Protein AF-A0A2W6DSC3-F1 (afdb_monomer_lite)

Radius of gyration: 15.32 Å; chains: 1; boundi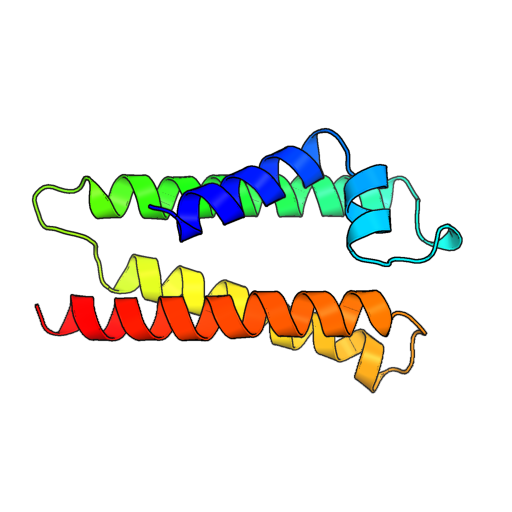ng box: 34×20×47 Å

Secondary structure (DSSP, 8-state):
-HHHHHHHHHHHHHHH-HHHHHHHHT--GGG--HHHHHHHHHHHHHHHHHHHHHHHHHH-TT---HHHHHHHHHHHHHHHHHHHHHHHHT-S-HHHHHHHHHHHHHHHHHHHHHHHHHTT-

pLDDT: mean 94.69, std 3.71, range [80.19, 98.44]

Structure (mmCIF, N/CA/C/O backbone):
data_AF-A0A2W6DSC3-F1
#
_entry.id   AF-A0A2W6DSC3-F1
#
loop_
_atom_site.group_PDB
_atom_site.id
_atom_site.type_symbol
_atom_site.label_atom_id
_atom_site.label_alt_id
_atom_site.label_comp_id
_atom_site.label_asym_id
_atom_site.label_entity_id
_atom_site.label_seq_id
_atom_site.pdbx_PDB_ins_code
_atom_site.Cartn_x
_atom_site.Cartn_y
_atom_site.Cartn_z
_atom_site.occupancy
_atom_site.B_iso_or_equiv
_atom_site.auth_seq_id
_atom_site.auth_comp_id
_atom_site.auth_asym_id
_atom_site.auth_atom_id
_atom_site.pdbx_PDB_model_num
ATOM 1 N N . MET A 1 1 ? -0.330 -4.727 -15.419 1.00 80.19 1 MET A N 1
ATOM 2 C CA . MET A 1 1 ? -1.778 -4.414 -15.371 1.00 80.19 1 MET A CA 1
ATOM 3 C C . MET A 1 1 ? -2.484 -5.015 -14.162 1.00 80.19 1 MET A C 1
ATOM 5 O O . MET A 1 1 ? -2.960 -4.233 -13.356 1.00 80.19 1 MET A O 1
ATOM 9 N N . VAL A 1 2 ? -2.499 -6.343 -13.967 1.00 85.56 2 VAL A N 1
ATOM 10 C CA . VAL A 1 2 ? -3.203 -6.985 -12.828 1.00 85.56 2 VAL A CA 1
ATOM 11 C C . VAL A 1 2 ? -2.841 -6.369 -11.470 1.00 85.56 2 VAL A C 1
ATOM 13 O O . VAL A 1 2 ? -3.729 -5.960 -10.731 1.00 85.56 2 VAL A O 1
ATOM 16 N N . ALA A 1 3 ? -1.546 -6.219 -11.169 1.00 85.62 3 ALA A N 1
ATOM 17 C CA . ALA A 1 3 ? -1.095 -5.642 -9.900 1.00 85.62 3 ALA A CA 1
ATOM 18 C C . ALA A 1 3 ? -1.563 -4.185 -9.692 1.00 85.62 3 ALA A C 1
ATOM 20 O O . ALA A 1 3 ? -1.978 -3.823 -8.594 1.00 85.62 3 ALA A O 1
ATOM 21 N N . ALA A 1 4 ? -1.581 -3.371 -10.755 1.00 89.94 4 ALA A N 1
ATOM 22 C CA . ALA A 1 4 ? -2.095 -2.001 -10.700 1.00 89.94 4 ALA A CA 1
ATOM 23 C C . ALA A 1 4 ? -3.615 -1.971 -10.463 1.00 89.94 4 ALA A C 1
ATOM 25 O O . ALA A 1 4 ? -4.096 -1.161 -9.679 1.00 89.94 4 ALA A O 1
ATOM 26 N N . SER A 1 5 ? -4.372 -2.883 -11.083 1.00 91.75 5 SER A N 1
ATOM 27 C CA . SER A 1 5 ? -5.819 -3.005 -10.866 1.00 91.75 5 SER A CA 1
ATOM 28 C C . SER A 1 5 ? -6.162 -3.442 -9.441 1.00 91.75 5 SER A C 1
ATOM 30 O O . SER A 1 5 ? -7.080 -2.884 -8.847 1.00 91.75 5 SER A O 1
ATOM 32 N N . VAL A 1 6 ? -5.414 -4.396 -8.875 1.00 93.50 6 VAL A N 1
ATOM 33 C CA . VAL A 1 6 ? -5.595 -4.839 -7.480 1.00 93.50 6 VAL A CA 1
ATOM 34 C C . VAL A 1 6 ? -5.352 -3.681 -6.516 1.00 93.50 6 VAL A C 1
ATOM 36 O O . VAL A 1 6 ? -6.214 -3.378 -5.694 1.00 93.50 6 VAL A O 1
ATOM 39 N N . ARG A 1 7 ? -4.221 -2.986 -6.669 1.00 93.75 7 ARG A N 1
ATOM 40 C CA . ARG A 1 7 ? -3.877 -1.796 -5.884 1.00 93.75 7 ARG A CA 1
ATOM 41 C C . ARG A 1 7 ? -4.940 -0.700 -6.014 1.00 93.75 7 ARG A C 1
ATOM 43 O O . ARG A 1 7 ? -5.422 -0.187 -5.008 1.00 93.75 7 ARG A O 1
ATOM 50 N N . GLY A 1 8 ? -5.387 -0.413 -7.235 1.00 96.06 8 GLY A N 1
ATOM 51 C CA . GLY A 1 8 ? -6.467 0.541 -7.480 1.00 96.06 8 GLY A CA 1
ATOM 52 C C . GLY A 1 8 ? -7.772 0.156 -6.773 1.00 96.06 8 GLY A C 1
ATOM 53 O O . GLY A 1 8 ? -8.388 0.995 -6.121 1.00 96.06 8 GLY A O 1
ATOM 54 N N . GLY A 1 9 ? -8.162 -1.121 -6.828 1.00 96.69 9 GLY A N 1
ATOM 55 C CA . GLY A 1 9 ? -9.341 -1.642 -6.132 1.00 96.69 9 GLY A CA 1
ATOM 56 C C . GLY A 1 9 ? -9.256 -1.503 -4.610 1.00 96.69 9 GLY A C 1
ATOM 57 O O . GLY A 1 9 ? -10.214 -1.049 -3.985 1.00 96.69 9 GLY A O 1
ATOM 58 N N . ILE A 1 10 ? -8.098 -1.819 -4.020 1.00 95.19 10 ILE A N 1
ATOM 59 C CA . ILE A 1 10 ? -7.827 -1.597 -2.589 1.00 95.19 10 ILE A CA 1
ATOM 60 C C . ILE A 1 10 ? -7.956 -0.107 -2.247 1.00 95.19 10 ILE A C 1
ATOM 62 O O . ILE A 1 10 ? -8.566 0.246 -1.233 1.00 95.19 10 ILE A O 1
ATOM 66 N N . GLY A 1 11 ? -7.436 0.768 -3.112 1.00 96.81 11 GLY A N 1
ATOM 67 C CA . GLY A 1 11 ? -7.514 2.214 -2.941 1.00 96.81 11 GLY A CA 1
ATOM 68 C C . GLY A 1 11 ? -8.949 2.735 -2.913 1.00 96.81 11 GLY A C 1
ATOM 69 O O . GLY A 1 11 ? -9.353 3.403 -1.959 1.00 96.81 11 GLY A O 1
ATOM 70 N N . VAL A 1 12 ? -9.756 2.349 -3.907 1.00 98.00 12 VAL A N 1
ATOM 71 C CA . VAL A 1 12 ? -11.187 2.686 -3.967 1.00 98.00 12 VAL A CA 1
ATOM 72 C C . VAL A 1 12 ? -11.927 2.172 -2.731 1.00 98.00 12 VAL A C 1
ATOM 74 O O . VAL A 1 12 ? -12.673 2.928 -2.107 1.00 98.00 12 VAL A O 1
ATOM 77 N N . ALA A 1 13 ? -11.708 0.913 -2.342 1.00 97.00 13 ALA A N 1
ATOM 78 C CA . ALA A 1 13 ? -12.366 0.324 -1.178 1.00 97.00 13 ALA A CA 1
ATOM 79 C C . ALA A 1 13 ? -12.008 1.059 0.125 1.00 97.00 13 ALA A C 1
ATOM 81 O O . ALA A 1 13 ? -12.870 1.271 0.981 1.00 97.00 13 ALA A O 1
ATOM 82 N N . SER A 1 14 ? -10.756 1.491 0.275 1.00 96.56 14 SER A N 1
ATOM 83 C CA . SER A 1 14 ? -10.284 2.209 1.466 1.00 96.56 14 SER A CA 1
ATOM 84 C C . SER A 1 14 ? -10.873 3.620 1.577 1.00 96.56 14 SER A C 1
ATOM 86 O O . SER A 1 14 ? -11.125 4.085 2.685 1.00 96.56 14 SER A O 1
ATOM 88 N N . ILE A 1 15 ? -11.162 4.275 0.445 1.00 97.56 15 ILE A N 1
ATOM 89 C CA . ILE A 1 15 ? -11.800 5.600 0.406 1.00 97.56 15 ILE A CA 1
ATOM 90 C C . ILE A 1 15 ? -13.313 5.496 0.620 1.00 97.56 15 ILE A C 1
ATOM 92 O O . ILE A 1 15 ? -13.872 6.197 1.461 1.00 97.56 15 ILE A O 1
ATOM 96 N N . LEU A 1 16 ? -13.988 4.643 -0.155 1.00 97.75 16 LEU A N 1
ATOM 97 C CA . LEU A 1 16 ? -15.453 4.609 -0.202 1.00 97.75 16 LEU A CA 1
ATOM 98 C C . LEU A 1 16 ? -16.070 3.782 0.929 1.00 97.75 16 LEU A C 1
ATOM 100 O O . LEU A 1 16 ? -17.206 4.031 1.328 1.00 97.75 16 LEU A O 1
ATOM 104 N N . ALA A 1 17 ? -15.338 2.798 1.451 1.00 96.38 17 ALA A N 1
ATOM 105 C CA . ALA A 1 17 ? -15.834 1.877 2.465 1.00 96.38 17 ALA A CA 1
ATOM 106 C C . ALA A 1 17 ? -14.784 1.577 3.557 1.00 96.38 17 ALA A C 1
ATOM 108 O O . ALA A 1 17 ? -14.531 0.404 3.846 1.00 96.38 17 ALA A O 1
ATOM 109 N N . PRO A 1 18 ? -14.202 2.595 4.229 1.00 94.44 18 PRO A N 1
ATOM 110 C CA . PRO A 1 18 ? -13.104 2.404 5.183 1.00 94.44 18 PRO A CA 1
ATOM 111 C C . PRO A 1 18 ? -13.453 1.420 6.306 1.00 94.44 18 PRO A C 1
ATOM 113 O O . PRO A 1 18 ? -12.637 0.578 6.654 1.00 94.44 18 PRO A O 1
ATOM 116 N N . LYS A 1 19 ? -14.696 1.434 6.810 1.00 93.56 19 LYS A N 1
ATOM 117 C CA . LYS A 1 19 ? -15.163 0.473 7.828 1.00 93.56 19 LYS A CA 1
ATOM 118 C C . LYS A 1 19 ? -15.090 -0.979 7.359 1.00 93.56 19 LYS A C 1
ATOM 120 O O . LYS A 1 19 ? -14.655 -1.859 8.099 1.00 93.56 19 LYS A O 1
ATOM 125 N N . VAL A 1 20 ? -15.567 -1.234 6.140 1.00 94.38 20 VAL A N 1
ATOM 126 C CA . VAL A 1 20 ? -15.583 -2.581 5.557 1.00 94.38 20 VAL A CA 1
ATOM 127 C C . VAL A 1 20 ? -14.151 -3.023 5.294 1.00 94.38 20 VAL A C 1
ATOM 129 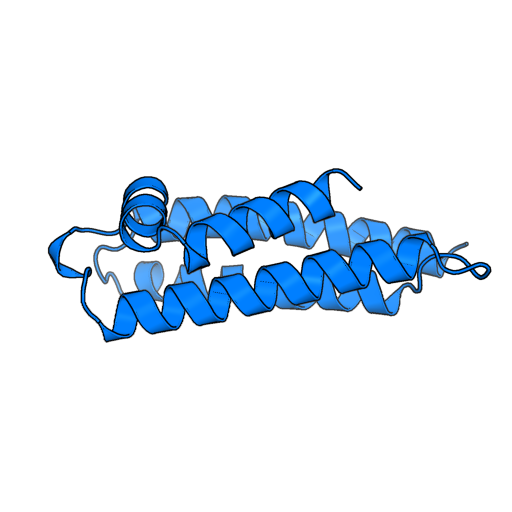O O . VAL A 1 20 ? -13.781 -4.127 5.681 1.00 94.38 20 VAL A O 1
ATOM 132 N N . SER A 1 21 ? -13.334 -2.134 4.731 1.00 92.31 21 SER A N 1
ATOM 133 C CA . SER A 1 21 ? -11.915 -2.368 4.465 1.00 92.31 21 SER A CA 1
ATOM 134 C C . SER A 1 21 ? -11.139 -2.706 5.740 1.00 92.31 21 SER A C 1
ATOM 136 O O . SER A 1 21 ? -10.465 -3.732 5.779 1.00 92.31 21 SER A O 1
ATOM 138 N N . SER A 1 22 ? -11.310 -1.941 6.824 1.00 92.19 22 SER A N 1
ATOM 139 C CA . SER A 1 22 ? -10.685 -2.233 8.122 1.00 92.19 22 SER A CA 1
ATOM 140 C C . SER A 1 22 ? -11.132 -3.581 8.695 1.00 92.19 22 SER A C 1
ATOM 142 O O . SER A 1 22 ? -10.304 -4.343 9.195 1.00 92.19 22 SER A O 1
ATOM 144 N N . LYS A 1 23 ? -12.424 -3.922 8.582 1.00 93.62 23 LYS A N 1
ATOM 145 C CA . LYS A 1 23 ? -12.949 -5.218 9.040 1.00 93.62 23 LYS A CA 1
ATOM 146 C C . LYS A 1 23 ? -12.358 -6.386 8.247 1.00 93.62 23 LYS A C 1
ATOM 148 O O . LYS A 1 23 ? -11.986 -7.393 8.842 1.00 93.62 23 LYS A O 1
ATOM 153 N N . VAL A 1 24 ? -12.272 -6.259 6.922 1.00 93.88 24 VAL A N 1
ATOM 154 C CA . VAL A 1 24 ? -11.682 -7.280 6.039 1.00 93.88 24 VAL A CA 1
ATOM 155 C C . VAL A 1 24 ? -10.193 -7.448 6.324 1.00 93.88 24 VAL A C 1
ATOM 157 O O . VAL A 1 24 ? -9.723 -8.580 6.424 1.00 93.88 24 VAL A O 1
ATOM 160 N N . ALA A 1 25 ? -9.476 -6.342 6.529 1.00 91.56 25 ALA A N 1
ATOM 161 C CA . ALA A 1 25 ? -8.079 -6.362 6.946 1.00 91.56 25 ALA A CA 1
ATOM 162 C C . ALA A 1 25 ? -7.890 -7.019 8.325 1.00 91.56 25 ALA A C 1
ATOM 164 O O . ALA A 1 25 ? -6.821 -7.538 8.608 1.00 91.56 25 ALA A O 1
ATOM 165 N N . GLY A 1 26 ? -8.931 -7.077 9.161 1.00 93.56 26 GLY A N 1
ATOM 166 C CA . GLY A 1 26 ? -8.898 -7.754 10.457 1.00 93.56 26 GLY A CA 1
ATOM 167 C C . GLY A 1 26 ? -8.578 -6.834 11.631 1.00 93.56 26 GLY A C 1
ATOM 168 O O . GLY A 1 26 ? -8.141 -7.329 12.668 1.00 93.56 26 GLY A O 1
ATOM 169 N N . TYR A 1 27 ? -8.790 -5.521 11.486 1.00 93.69 27 TYR A N 1
ATOM 170 C CA . TYR A 1 27 ? -8.696 -4.583 12.604 1.00 93.69 27 TYR A CA 1
ATOM 171 C C . TYR A 1 27 ? -9.861 -4.782 13.592 1.00 93.69 27 TYR A C 1
ATOM 173 O O . TYR A 1 27 ? -10.998 -4.997 13.149 1.00 93.69 27 TYR A O 1
ATOM 181 N N . PRO A 1 28 ? -9.624 -4.680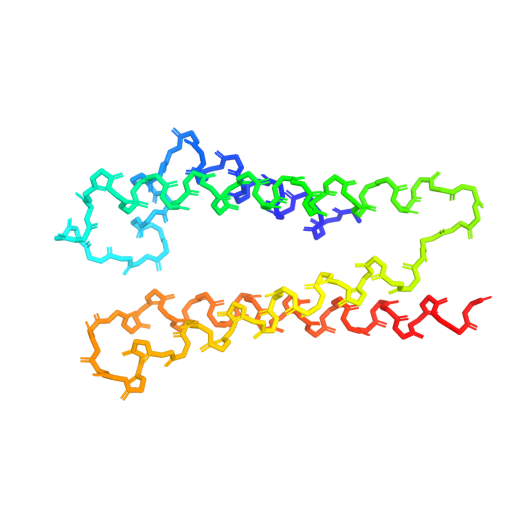 14.915 1.00 92.69 28 PRO A N 1
ATOM 182 C CA . PRO A 1 28 ? -10.695 -4.745 15.905 1.00 92.69 28 PRO A CA 1
ATOM 183 C C . PRO A 1 28 ? -11.651 -3.552 15.784 1.00 92.69 28 PRO A C 1
ATOM 185 O O . PRO A 1 28 ? -11.242 -2.440 15.443 1.00 92.69 28 PRO A O 1
ATOM 188 N N . ALA A 1 29 ? -12.928 -3.770 16.107 1.00 92.88 29 ALA A N 1
ATOM 189 C CA . ALA A 1 29 ? -13.967 -2.741 15.998 1.00 92.88 29 ALA A CA 1
ATOM 190 C C . ALA A 1 29 ? -13.705 -1.525 16.906 1.00 92.88 29 ALA A C 1
ATOM 192 O O . ALA A 1 29 ? -14.092 -0.411 16.564 1.00 92.88 29 ALA A O 1
ATOM 193 N N . GLU A 1 30 ? -13.003 -1.724 18.022 1.00 93.69 30 GLU A N 1
ATOM 194 C CA . GLU A 1 30 ? -12.605 -0.667 18.962 1.00 93.69 30 GLU A CA 1
ATOM 195 C C . GLU A 1 30 ? -11.681 0.390 18.331 1.00 93.69 30 GLU A C 1
ATOM 197 O O . GLU A 1 30 ? -11.647 1.533 18.782 1.00 93.69 30 GLU A O 1
ATOM 202 N N . HIS A 1 31 ? -10.969 0.045 17.252 1.00 91.44 31 HIS A N 1
ATOM 203 C CA . HIS A 1 31 ? -10.100 0.974 16.528 1.00 91.44 31 HIS A CA 1
ATOM 204 C C . HIS A 1 31 ? -10.829 1.747 15.413 1.00 91.44 31 HIS A C 1
ATOM 206 O O . HIS A 1 31 ? -10.215 2.592 14.758 1.00 91.44 31 HIS A O 1
ATOM 212 N N . ASP A 1 32 ? -12.128 1.507 15.191 1.00 94.56 32 ASP A N 1
ATOM 213 C CA . ASP A 1 32 ? -12.919 2.241 14.197 1.00 94.56 32 ASP A CA 1
ATOM 214 C C . ASP A 1 32 ? -13.315 3.637 14.708 1.00 94.56 32 ASP A C 1
ATOM 216 O O . ASP A 1 32 ? -14.402 3.862 15.243 1.00 94.56 32 ASP A O 1
ATOM 220 N N . ASN A 1 33 ? -12.424 4.604 14.500 1.00 95.62 33 ASN A N 1
ATOM 221 C CA . ASN A 1 33 ? -12.626 6.007 14.856 1.00 95.62 33 ASN A CA 1
ATOM 222 C C . ASN A 1 33 ? -12.398 6.947 13.649 1.00 95.62 33 ASN A C 1
ATOM 224 O O . ASN A 1 33 ? -11.865 6.523 12.619 1.00 95.62 33 ASN A O 1
ATOM 228 N N . PRO A 1 34 ? -12.809 8.231 13.730 1.00 97.06 34 PRO A N 1
ATOM 229 C CA . PRO A 1 34 ? -12.675 9.173 12.616 1.00 97.06 34 PRO A CA 1
ATOM 230 C C . PRO A 1 34 ? -11.242 9.319 12.087 1.00 97.06 34 PRO A C 1
ATOM 232 O O . PRO A 1 34 ? -11.051 9.378 10.873 1.00 97.06 34 PRO A O 1
ATOM 235 N N . SER A 1 35 ? -10.238 9.308 12.968 1.00 97.00 35 SER A N 1
ATOM 236 C CA . SER A 1 35 ? -8.828 9.407 12.578 1.00 97.00 35 SER A CA 1
ATOM 237 C C . SER A 1 35 ? -8.371 8.182 11.786 1.00 97.00 35 SER A C 1
ATOM 239 O O . SER A 1 35 ? -7.740 8.327 10.743 1.00 97.00 35 SER A O 1
ATOM 241 N N . ALA A 1 36 ? -8.748 6.976 12.219 1.00 94.75 36 ALA A N 1
ATOM 242 C CA . ALA A 1 36 ? -8.445 5.742 11.497 1.00 94.75 36 ALA A CA 1
ATOM 243 C C . ALA A 1 36 ? -9.088 5.724 10.099 1.00 94.75 36 ALA A C 1
ATOM 245 O O . ALA A 1 36 ? -8.452 5.316 9.129 1.00 94.75 36 ALA A O 1
ATOM 246 N N . ARG A 1 37 ? -10.321 6.233 9.963 1.00 96.56 37 ARG A N 1
ATOM 247 C CA . ARG A 1 37 ? -10.998 6.347 8.658 1.00 96.56 37 ARG A CA 1
ATOM 248 C C . ARG A 1 37 ? -10.337 7.371 7.742 1.00 96.56 37 ARG A C 1
ATOM 250 O O . ARG A 1 37 ? -10.222 7.116 6.547 1.00 96.56 37 ARG A O 1
ATOM 257 N N . LEU A 1 38 ? -9.885 8.501 8.287 1.00 97.31 38 LEU A N 1
ATOM 258 C CA . LEU A 1 38 ? -9.115 9.485 7.527 1.00 97.31 38 LEU A CA 1
ATOM 259 C C . LEU A 1 38 ? -7.808 8.870 7.011 1.00 97.31 38 LEU A C 1
ATOM 261 O O . LEU A 1 38 ? -7.496 9.004 5.830 1.00 97.31 38 LEU A O 1
ATOM 265 N N . LEU A 1 39 ? -7.078 8.152 7.870 1.00 96.75 39 LEU A N 1
ATOM 266 C CA . LEU A 1 39 ? -5.848 7.459 7.483 1.00 96.75 39 LEU A CA 1
ATOM 267 C C . LEU A 1 39 ? -6.103 6.383 6.422 1.00 96.75 39 LEU A C 1
ATOM 269 O O . LEU A 1 39 ? -5.349 6.310 5.456 1.00 96.75 39 LEU A O 1
ATOM 273 N N . ALA A 1 40 ? -7.185 5.609 6.541 1.00 96.25 40 ALA A N 1
ATOM 274 C CA . ALA A 1 40 ? -7.602 4.659 5.508 1.00 96.25 40 ALA A CA 1
ATOM 275 C C . ALA A 1 40 ? -7.905 5.358 4.170 1.00 96.25 40 ALA A C 1
ATOM 277 O O . ALA A 1 40 ? -7.493 4.879 3.115 1.00 96.25 40 ALA A O 1
ATOM 278 N N . GLY A 1 41 ? -8.558 6.522 4.200 1.00 97.38 41 GLY A N 1
ATOM 279 C CA . GLY A 1 41 ? -8.790 7.335 3.006 1.00 97.38 41 GLY A CA 1
ATOM 280 C C . GLY A 1 41 ? -7.490 7.827 2.361 1.00 97.38 41 GLY A C 1
ATOM 281 O O . GLY A 1 41 ? -7.320 7.689 1.152 1.00 97.38 41 GLY A O 1
ATOM 282 N N . LEU A 1 42 ? -6.543 8.338 3.154 1.00 97.69 42 LEU A N 1
ATOM 283 C CA . LEU A 1 42 ? -5.232 8.788 2.663 1.00 97.69 42 LEU A CA 1
ATOM 284 C C . LEU A 1 42 ? -4.398 7.634 2.095 1.00 97.69 42 LEU A C 1
ATOM 286 O O . LEU A 1 42 ? -3.801 7.776 1.028 1.00 97.69 42 LEU A O 1
ATOM 290 N N . PHE A 1 43 ? -4.405 6.484 2.770 1.00 96.75 43 PHE A N 1
ATOM 291 C CA . PHE A 1 43 ? -3.849 5.241 2.242 1.00 96.75 43 PHE A CA 1
ATOM 292 C C . PHE A 1 43 ? -4.484 4.909 0.889 1.00 96.75 43 PHE A C 1
ATOM 294 O O . PHE A 1 43 ? -3.776 4.671 -0.084 1.00 96.75 43 PHE A O 1
ATOM 301 N N . GLY A 1 44 ? -5.811 4.992 0.780 1.00 97.75 44 GLY A N 1
ATOM 302 C CA . GLY A 1 44 ? -6.496 4.707 -0.472 1.00 97.75 44 GLY A CA 1
ATOM 303 C C . GLY A 1 44 ? -6.132 5.667 -1.609 1.00 97.75 44 GLY A C 1
ATOM 304 O O . GLY A 1 44 ? -5.916 5.223 -2.735 1.00 97.75 44 GLY A O 1
ATOM 305 N N . VAL A 1 45 ? -5.983 6.965 -1.322 1.00 98.31 45 VAL A N 1
ATOM 306 C CA . VAL A 1 45 ? -5.501 7.958 -2.302 1.00 98.31 45 VAL A CA 1
ATOM 307 C C . VAL A 1 45 ? -4.092 7.608 -2.779 1.00 98.31 45 VAL A C 1
ATOM 309 O O . VAL A 1 45 ? -3.833 7.620 -3.982 1.00 98.31 45 VAL A O 1
ATOM 312 N N . ARG A 1 46 ? -3.193 7.241 -1.859 1.00 98.00 46 ARG A N 1
ATOM 313 C CA . ARG A 1 46 ? -1.836 6.789 -2.193 1.00 98.00 46 ARG A CA 1
ATOM 314 C C . ARG A 1 46 ? -1.868 5.566 -3.111 1.00 98.00 46 ARG A C 1
ATOM 316 O O . ARG A 1 46 ? -1.181 5.567 -4.129 1.00 98.00 46 ARG A O 1
ATOM 323 N N . GLU A 1 47 ? -2.690 4.563 -2.806 1.00 97.75 47 GLU A N 1
ATOM 324 C CA . GLU A 1 47 ? -2.819 3.368 -3.646 1.00 97.75 47 GLU A CA 1
ATOM 325 C C . GLU A 1 47 ? -3.333 3.703 -5.056 1.00 97.75 47 GLU A C 1
ATOM 327 O O . GLU A 1 47 ? -2.821 3.167 -6.038 1.00 97.75 47 GLU A O 1
ATOM 332 N N . LEU A 1 48 ? -4.282 4.636 -5.193 1.00 98.25 48 LEU A N 1
ATOM 333 C CA . LEU A 1 48 ? -4.755 5.098 -6.504 1.00 98.25 48 LEU A CA 1
ATOM 334 C C . LEU A 1 48 ? -3.660 5.805 -7.309 1.00 98.25 48 LEU A C 1
ATOM 336 O O . LEU A 1 48 ? -3.505 5.524 -8.498 1.00 98.25 48 LEU A O 1
ATOM 340 N N . LEU A 1 49 ? -2.883 6.686 -6.675 1.00 98.06 49 LEU A N 1
ATOM 341 C CA . LEU A 1 49 ? -1.770 7.382 -7.329 1.00 98.06 49 LEU A CA 1
ATOM 342 C C . LEU A 1 49 ? -0.681 6.403 -7.775 1.00 98.06 49 LEU A C 1
ATOM 344 O O . LEU A 1 49 ? -0.170 6.500 -8.888 1.00 98.06 49 LEU A O 1
ATOM 348 N N . LEU A 1 50 ? -0.361 5.420 -6.935 1.00 97.19 50 LEU A N 1
ATOM 349 C CA . LEU A 1 50 ? 0.604 4.377 -7.258 1.00 97.19 50 LEU A CA 1
ATOM 350 C C . LEU A 1 50 ? 0.107 3.457 -8.383 1.00 97.19 50 LEU A C 1
ATOM 352 O O . LEU A 1 50 ? 0.895 3.102 -9.259 1.00 97.19 50 LEU A O 1
ATOM 356 N N . ALA A 1 51 ? -1.183 3.103 -8.406 1.00 96.88 51 ALA A N 1
ATOM 357 C CA . ALA A 1 51 ? -1.785 2.367 -9.519 1.00 96.88 51 ALA A CA 1
ATOM 358 C C . ALA A 1 51 ? -1.718 3.167 -10.825 1.00 96.88 51 ALA A C 1
ATOM 360 O O . ALA A 1 51 ? -1.330 2.622 -11.860 1.00 96.88 51 ALA A O 1
ATOM 361 N N . TRP A 1 52 ? -2.064 4.456 -10.768 1.00 96.00 52 TRP A N 1
ATOM 362 C CA . TRP A 1 52 ? -1.976 5.361 -11.909 1.00 96.00 52 TRP A CA 1
ATOM 363 C C . TRP A 1 52 ? -0.547 5.449 -12.445 1.00 96.00 52 TRP A C 1
ATOM 365 O O . TRP A 1 52 ? -0.351 5.261 -13.640 1.00 96.00 52 TRP A O 1
ATOM 375 N N . LEU A 1 53 ? 0.449 5.610 -11.569 1.00 95.12 53 LEU A N 1
ATOM 376 C CA . LEU A 1 53 ? 1.857 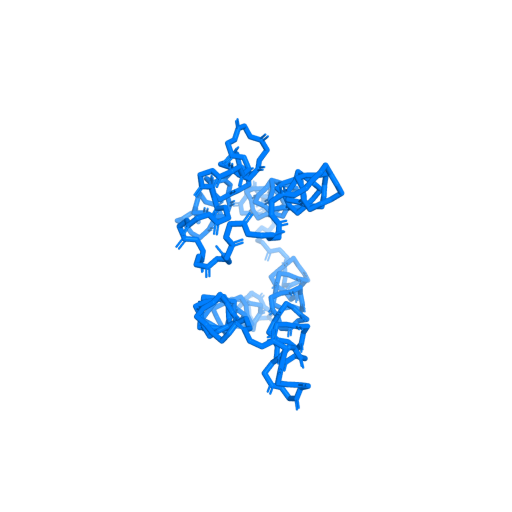5.685 -11.958 1.00 95.12 53 LEU A CA 1
ATOM 377 C C . LEU A 1 53 ? 2.320 4.435 -12.725 1.00 95.12 53 LEU A C 1
ATOM 379 O O . LEU A 1 53 ? 3.054 4.542 -13.701 1.00 95.12 53 LEU A O 1
ATOM 383 N N . VAL A 1 54 ? 1.875 3.240 -12.317 1.00 94.38 54 VAL A N 1
ATOM 384 C CA . VAL A 1 54 ? 2.182 2.002 -13.055 1.00 94.38 54 VAL A CA 1
ATOM 385 C C . VAL A 1 54 ? 1.494 1.986 -14.416 1.00 94.38 54 VAL A C 1
ATOM 387 O O . VAL A 1 54 ? 2.115 1.581 -15.394 1.00 94.38 54 VAL A O 1
ATOM 390 N N . ILE A 1 55 ? 0.222 2.391 -14.487 1.00 93.94 55 ILE A N 1
ATOM 391 C CA . ILE A 1 55 ? -0.540 2.436 -15.745 1.00 93.94 55 ILE A CA 1
ATOM 392 C C . ILE A 1 55 ? 0.097 3.415 -16.732 1.00 93.94 55 ILE A C 1
ATOM 394 O O . ILE A 1 55 ? 0.190 3.103 -17.917 1.00 93.94 55 ILE A O 1
ATOM 398 N N . ASP A 1 56 ? 0.530 4.573 -16.246 1.00 92.50 56 ASP A N 1
ATOM 399 C CA . ASP A 1 56 ? 1.224 5.583 -17.035 1.00 92.50 56 ASP A CA 1
ATOM 400 C C . ASP A 1 56 ? 2.568 5.047 -17.549 1.00 92.50 56 ASP A C 1
ATOM 402 O O . ASP A 1 56 ? 2.803 5.006 -18.756 1.00 92.50 56 ASP A O 1
ATOM 406 N N . ALA A 1 57 ? 3.386 4.476 -16.658 1.00 91.19 57 ALA A N 1
ATOM 407 C CA . ALA A 1 57 ? 4.689 3.919 -17.015 1.00 91.19 57 ALA A CA 1
ATOM 408 C C . ALA A 1 57 ? 4.607 2.821 -18.085 1.00 91.19 57 ALA A C 1
ATOM 410 O O . ALA A 1 57 ? 5.411 2.807 -19.011 1.00 91.19 57 ALA A O 1
ATOM 411 N N . VAL A 1 58 ? 3.635 1.904 -18.002 1.00 89.75 58 VAL A N 1
ATOM 412 C CA . VAL A 1 58 ? 3.495 0.830 -19.009 1.00 89.75 58 VAL A CA 1
ATOM 413 C C . VAL A 1 58 ? 2.912 1.308 -20.340 1.00 89.75 58 VAL A C 1
ATOM 415 O O . VAL A 1 58 ? 2.954 0.560 -21.313 1.00 89.75 58 VAL A O 1
ATOM 418 N N . ARG A 1 59 ? 2.336 2.513 -20.389 1.00 90.25 59 ARG A N 1
ATOM 419 C CA . ARG A 1 59 ? 1.844 3.149 -21.621 1.00 90.25 59 ARG A CA 1
ATOM 420 C C . ARG A 1 59 ? 2.886 4.056 -22.272 1.00 90.25 59 ARG A C 1
ATOM 422 O O . ARG A 1 59 ? 2.646 4.516 -23.386 1.00 90.25 59 ARG A O 1
ATOM 429 N N . SER A 1 60 ? 4.007 4.307 -21.597 1.00 87.88 60 SER A N 1
ATOM 430 C CA . SER A 1 60 ? 5.107 5.097 -22.142 1.00 87.88 60 SER A CA 1
ATOM 431 C C . SER A 1 60 ? 5.662 4.449 -23.422 1.00 87.88 60 SER A C 1
ATOM 433 O O . SER A 1 60 ? 5.929 3.243 -23.408 1.00 87.88 60 SER A O 1
ATOM 435 N N . PRO A 1 61 ? 5.876 5.216 -24.512 1.00 85.69 61 PRO A N 1
ATOM 436 C CA . PRO A 1 61 ? 6.496 4.713 -25.742 1.00 85.69 61 PRO A CA 1
ATOM 437 C C . PRO A 1 61 ? 7.890 4.122 -25.506 1.00 85.69 61 PRO A C 1
ATOM 439 O O . PRO A 1 61 ? 8.265 3.150 -26.156 1.00 85.69 61 PRO A O 1
ATOM 442 N N . ASP A 1 62 ? 8.615 4.682 -24.536 1.00 84.94 62 ASP A N 1
ATOM 443 C CA . ASP A 1 62 ? 9.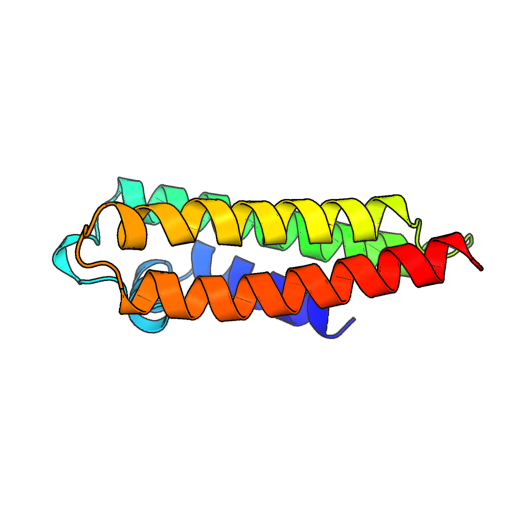976 4.283 -24.167 1.00 84.94 62 ASP A CA 1
ATOM 444 C C . ASP A 1 62 ? 10.002 3.057 -23.235 1.00 84.94 62 ASP A C 1
ATOM 446 O O . ASP A 1 62 ? 11.058 2.624 -22.778 1.00 84.94 62 ASP A O 1
ATOM 450 N N . GLY A 1 63 ? 8.829 2.489 -22.934 1.00 82.69 63 GLY A N 1
ATOM 451 C CA . GLY A 1 63 ? 8.667 1.409 -21.974 1.00 82.69 63 GLY A CA 1
ATOM 452 C C . GLY A 1 63 ? 8.661 1.886 -20.515 1.00 82.69 63 GLY A C 1
ATOM 453 O O . GLY A 1 63 ? 8.849 3.069 -20.208 1.00 82.69 63 GLY A O 1
ATOM 454 N N . PRO A 1 64 ? 8.386 0.970 -19.573 1.00 86.25 64 PRO A N 1
ATOM 455 C CA . PRO A 1 64 ? 8.241 1.327 -18.173 1.00 86.25 64 PRO A CA 1
ATOM 456 C C . PRO A 1 64 ? 9.597 1.584 -17.509 1.00 86.25 64 PRO A C 1
ATOM 458 O O . PRO A 1 64 ? 10.438 0.690 -17.417 1.00 86.25 64 PRO A O 1
ATOM 461 N N . SER A 1 65 ? 9.777 2.790 -16.964 1.00 90.12 65 SER A N 1
ATOM 462 C CA . SER A 1 65 ? 10.995 3.149 -16.230 1.00 90.12 65 SER A CA 1
ATOM 463 C C . SER A 1 65 ? 11.240 2.215 -15.027 1.00 90.12 65 SER A C 1
ATOM 465 O O . SER A 1 65 ? 10.338 2.040 -14.195 1.00 90.12 65 SER A O 1
ATOM 467 N N . PRO A 1 66 ? 12.474 1.703 -14.833 1.00 93.75 66 PRO A N 1
ATOM 468 C CA . PRO A 1 66 ? 12.838 0.901 -13.662 1.00 93.75 66 PRO A CA 1
ATOM 469 C C . PRO A 1 66 ? 12.566 1.614 -12.334 1.00 93.75 66 PRO A C 1
ATOM 471 O O . PRO A 1 66 ? 12.224 0.973 -11.338 1.00 93.75 66 PRO A O 1
ATOM 474 N N . SER A 1 67 ? 12.690 2.946 -12.319 1.00 95.69 67 SER A N 1
ATOM 475 C CA . SER A 1 67 ? 12.478 3.760 -11.120 1.00 95.69 67 SER A CA 1
ATOM 476 C C . SER A 1 67 ? 11.031 3.716 -10.632 1.00 95.69 67 SER A C 1
ATOM 478 O O . SER A 1 67 ? 10.802 3.748 -9.424 1.00 95.69 67 SER A O 1
ATOM 480 N N . VAL A 1 68 ? 10.057 3.567 -11.538 1.00 95.44 68 VAL A N 1
ATOM 481 C CA . VAL A 1 68 ? 8.642 3.450 -11.168 1.00 95.44 68 VAL A CA 1
ATOM 482 C C . VAL A 1 68 ? 8.424 2.174 -10.371 1.00 95.44 68 VAL A C 1
ATOM 484 O O . VAL A 1 68 ? 7.866 2.223 -9.281 1.00 95.44 68 VAL A O 1
ATOM 487 N N . PHE A 1 69 ? 8.919 1.035 -10.857 1.00 95.75 69 PHE A N 1
ATOM 488 C CA . PHE A 1 69 ? 8.791 -0.232 -10.137 1.00 95.75 69 PHE A CA 1
ATOM 489 C C . PHE A 1 69 ? 9.618 -0.260 -8.848 1.00 95.75 69 PHE A C 1
ATOM 491 O O . PHE A 1 69 ? 9.163 -0.809 -7.847 1.00 95.75 69 PHE A O 1
ATOM 498 N N . ALA A 1 70 ? 10.796 0.369 -8.834 1.00 97.50 70 ALA A N 1
ATOM 499 C CA . ALA A 1 70 ? 11.595 0.499 -7.619 1.00 97.50 70 ALA A CA 1
ATOM 500 C C . ALA A 1 70 ? 10.860 1.307 -6.536 1.00 97.50 70 ALA A C 1
ATOM 502 O O . ALA A 1 70 ? 10.875 0.916 -5.370 1.00 97.50 70 ALA A O 1
ATOM 503 N N . LEU A 1 71 ? 10.160 2.381 -6.918 1.00 97.44 71 LEU A N 1
ATOM 504 C CA . LEU A 1 71 ? 9.329 3.158 -6.000 1.00 97.44 71 LEU A CA 1
ATOM 505 C C . LEU A 1 71 ? 8.192 2.314 -5.415 1.00 97.44 71 LEU A C 1
ATOM 507 O O . LEU A 1 71 ? 7.996 2.331 -4.203 1.00 97.44 71 LEU A O 1
ATOM 511 N N . GLN A 1 72 ? 7.481 1.541 -6.245 1.00 97.50 72 GLN A N 1
ATOM 512 C CA . GLN A 1 72 ? 6.431 0.634 -5.759 1.00 97.50 72 GLN A CA 1
ATOM 513 C C . GLN A 1 72 ? 6.997 -0.356 -4.731 1.00 97.50 72 GLN A C 1
ATOM 515 O O . GLN A 1 72 ? 6.443 -0.512 -3.646 1.00 97.50 72 GLN A O 1
ATOM 520 N N . ALA A 1 73 ? 8.144 -0.968 -5.045 1.00 98.12 73 ALA A N 1
ATOM 521 C CA . ALA A 1 73 ? 8.813 -1.908 -4.154 1.00 98.12 73 ALA A CA 1
ATOM 522 C C . ALA A 1 73 ? 9.208 -1.266 -2.819 1.00 98.12 73 ALA A C 1
ATOM 524 O O . ALA A 1 73 ? 9.048 -1.885 -1.770 1.00 98.12 73 ALA A O 1
ATOM 525 N N . ALA A 1 74 ? 9.709 -0.030 -2.857 1.00 98.44 74 ALA A N 1
ATOM 526 C CA . ALA A 1 74 ? 10.105 0.708 -1.666 1.00 98.44 74 ALA A CA 1
ATOM 527 C C . ALA A 1 74 ? 8.906 1.036 -0.767 1.00 98.44 74 ALA A C 1
ATOM 529 O O . ALA A 1 74 ? 9.003 0.860 0.446 1.00 98.44 74 ALA A O 1
ATOM 530 N N . VAL A 1 75 ? 7.775 1.464 -1.342 1.00 98.25 75 VAL A N 1
ATOM 531 C CA . VAL A 1 75 ? 6.550 1.729 -0.570 1.00 98.25 75 VAL A CA 1
ATOM 532 C C . VAL A 1 75 ? 6.053 0.451 0.099 1.00 98.25 75 VAL A C 1
ATOM 534 O O . VAL A 1 75 ? 5.815 0.450 1.302 1.00 98.25 75 VAL A O 1
ATOM 537 N N . ASP A 1 76 ? 5.965 -0.651 -0.644 1.00 98.19 76 ASP A N 1
ATOM 538 C CA . ASP A 1 76 ? 5.487 -1.922 -0.097 1.00 98.19 76 ASP A CA 1
ATOM 539 C C . ASP A 1 76 ? 6.438 -2.497 0.968 1.00 98.19 76 ASP A C 1
ATOM 541 O O . ASP A 1 76 ? 5.999 -3.025 1.989 1.00 98.19 76 ASP A O 1
ATOM 545 N N . ALA A 1 77 ? 7.753 -2.341 0.792 1.00 98.44 77 ALA A N 1
ATOM 546 C CA . ALA A 1 77 ? 8.728 -2.706 1.818 1.00 98.44 77 ALA A CA 1
ATOM 547 C C . ALA A 1 77 ? 8.585 -1.840 3.084 1.00 98.44 77 ALA A C 1
ATOM 549 O O . ALA A 1 77 ? 8.700 -2.352 4.201 1.00 98.44 77 ALA A O 1
ATOM 550 N N . ALA A 1 78 ? 8.301 -0.543 2.930 1.00 98.38 78 ALA A N 1
ATOM 551 C CA . ALA A 1 78 ? 8.020 0.342 4.054 1.00 98.38 78 ALA A CA 1
ATOM 552 C C . ALA A 1 78 ? 6.717 -0.050 4.769 1.00 98.38 78 ALA A C 1
ATOM 554 O O . ALA A 1 78 ? 6.691 -0.084 5.999 1.00 98.38 78 ALA A O 1
ATOM 555 N N . ASP A 1 79 ? 5.674 -0.431 4.030 1.00 97.44 79 ASP A N 1
ATOM 556 C CA . ASP A 1 79 ? 4.427 -0.938 4.605 1.00 97.44 79 ASP A CA 1
ATOM 557 C C . ASP A 1 79 ? 4.661 -2.237 5.398 1.00 97.44 79 ASP A C 1
ATOM 559 O O . ASP A 1 79 ? 4.095 -2.398 6.479 1.00 97.44 79 ASP A O 1
ATOM 563 N N . VAL A 1 80 ? 5.531 -3.146 4.934 1.00 98.38 80 VAL A N 1
ATOM 564 C CA . VAL A 1 80 ? 5.946 -4.327 5.722 1.00 98.38 80 VAL A CA 1
ATOM 565 C C . VAL A 1 80 ? 6.616 -3.906 7.031 1.00 98.38 80 VAL A C 1
ATOM 567 O O . VAL A 1 80 ? 6.275 -4.426 8.097 1.00 98.38 80 VAL A O 1
ATOM 570 N N . ALA A 1 81 ? 7.557 -2.960 6.973 1.00 98.19 81 ALA A N 1
ATOM 571 C CA . ALA A 1 81 ? 8.271 -2.491 8.157 1.00 98.19 81 ALA A CA 1
ATOM 572 C C . ALA A 1 81 ? 7.315 -1.849 9.176 1.00 98.19 81 ALA A C 1
ATOM 574 O O . ALA A 1 81 ? 7.349 -2.190 10.358 1.00 98.19 81 ALA A O 1
ATOM 575 N N . VAL A 1 82 ? 6.413 -0.977 8.716 1.00 97.12 82 VAL A N 1
ATOM 576 C CA . VAL A 1 82 ? 5.426 -0.299 9.568 1.00 97.12 82 VAL A CA 1
ATOM 577 C C . VAL A 1 82 ? 4.450 -1.298 10.184 1.00 97.12 82 VAL A C 1
ATOM 579 O O . VAL A 1 82 ? 4.194 -1.237 11.383 1.00 97.12 82 VAL A O 1
ATOM 582 N N . GLN A 1 83 ? 3.946 -2.259 9.410 1.00 96.50 83 GLN A N 1
ATOM 583 C CA . GLN A 1 83 ? 3.008 -3.266 9.915 1.00 96.50 83 GLN A CA 1
ATOM 584 C C . GLN A 1 83 ? 3.660 -4.294 10.841 1.00 96.50 83 GLN A C 1
ATOM 586 O O . GLN A 1 83 ? 2.970 -4.941 11.625 1.00 96.50 83 GLN A O 1
ATOM 591 N N . SER A 1 84 ? 4.987 -4.407 10.822 1.00 97.88 84 SER A N 1
ATOM 592 C CA . SER A 1 84 ? 5.721 -5.216 11.795 1.00 97.88 84 SER A CA 1
ATOM 593 C C . SER A 1 84 ? 5.782 -4.554 13.176 1.00 97.88 84 SER A C 1
ATOM 595 O O . SER A 1 84 ? 5.937 -5.253 14.178 1.00 97.88 84 SER A O 1
ATOM 597 N N . LEU A 1 85 ? 5.630 -3.225 13.271 1.00 97.19 85 LEU A N 1
ATOM 598 C CA . LEU A 1 85 ? 5.737 -2.508 14.546 1.00 97.19 85 LEU A CA 1
ATOM 599 C C . LEU A 1 85 ? 4.680 -2.948 15.574 1.00 97.19 85 LEU A C 1
ATOM 601 O O . LEU A 1 85 ? 5.093 -3.274 16.688 1.00 97.19 85 LEU A O 1
ATOM 605 N N . PRO A 1 86 ? 3.373 -3.041 15.247 1.00 94.31 86 PRO A N 1
ATOM 606 C CA . PRO A 1 86 ? 2.371 -3.541 16.190 1.00 94.31 86 PRO A CA 1
ATOM 607 C C . PRO A 1 86 ? 2.649 -4.960 16.702 1.00 94.31 86 PRO A C 1
ATOM 609 O O . PRO A 1 86 ? 2.370 -5.245 17.865 1.00 94.31 86 PRO A O 1
ATOM 612 N N . LEU A 1 87 ? 3.245 -5.834 15.877 1.00 95.75 87 LEU A N 1
ATOM 613 C CA . LEU A 1 87 ? 3.639 -7.190 16.288 1.00 95.75 87 LEU A CA 1
ATOM 614 C C . LEU A 1 87 ? 4.787 -7.154 17.300 1.00 95.75 87 LEU A C 1
ATOM 616 O O . LEU A 1 87 ? 4.730 -7.802 18.343 1.00 95.75 87 LEU A O 1
ATOM 620 N N . ILE A 1 88 ? 5.822 -6.359 17.011 1.00 97.19 88 ILE A N 1
ATOM 621 C CA . ILE A 1 88 ? 6.990 -6.192 17.888 1.00 97.19 88 ILE A CA 1
ATOM 622 C C . ILE A 1 88 ? 6.569 -5.575 19.225 1.00 97.19 88 ILE A C 1
ATOM 624 O O . ILE A 1 88 ? 7.040 -5.988 20.285 1.00 97.19 88 ILE A O 1
ATOM 628 N N . ARG A 1 89 ? 5.661 -4.598 19.176 1.00 97.00 89 ARG A N 1
ATOM 629 C CA . ARG A 1 89 ? 5.148 -3.878 20.346 1.00 97.00 89 ARG A CA 1
ATOM 630 C C . ARG A 1 89 ? 4.021 -4.604 21.076 1.00 97.00 89 ARG A C 1
ATOM 632 O O . ARG A 1 89 ? 3.645 -4.164 22.157 1.00 97.00 89 ARG A O 1
ATOM 639 N N . ARG A 1 90 ? 3.527 -5.723 20.532 1.00 95.00 90 ARG A N 1
ATOM 640 C CA . ARG A 1 90 ? 2.429 -6.529 21.092 1.00 95.00 90 ARG A CA 1
ATOM 641 C C . ARG A 1 90 ? 1.154 -5.713 21.321 1.00 95.00 90 ARG A C 1
ATOM 643 O O . ARG A 1 90 ? 0.516 -5.811 22.363 1.00 95.00 90 ARG A O 1
ATOM 650 N N . GLU A 1 91 ? 0.778 -4.920 20.324 1.00 93.25 91 GLU A N 1
ATOM 651 C CA . GLU A 1 91 ? -0.390 -4.027 20.370 1.00 93.25 91 GLU A CA 1
ATOM 652 C C . GLU A 1 91 ? -1.724 -4.755 20.091 1.00 93.25 91 GLU A C 1
ATOM 654 O O . GLU A 1 91 ? -2.772 -4.119 20.036 1.00 93.25 91 GLU A O 1
ATOM 659 N N . GLY A 1 92 ? -1.712 -6.083 19.906 1.00 92.81 92 GLY A N 1
ATOM 660 C CA . GLY A 1 92 ? -2.921 -6.893 19.696 1.00 92.81 92 GLY A CA 1
ATOM 661 C C . GLY A 1 92 ? -3.532 -6.784 18.293 1.00 92.81 92 GLY A C 1
ATOM 662 O O . GLY A 1 92 ? -4.664 -7.207 18.073 1.00 92.81 92 GLY A O 1
ATOM 663 N N . LEU A 1 93 ? -2.788 -6.237 17.327 1.00 94.69 93 LEU A N 1
ATOM 664 C CA . LEU A 1 93 ? -3.220 -6.050 15.936 1.00 94.69 93 LEU A CA 1
ATOM 665 C C . LEU A 1 93 ? -2.752 -7.181 15.006 1.00 94.69 93 LEU A C 1
ATOM 667 O O . LEU A 1 93 ? -2.636 -6.991 13.795 1.00 94.69 93 LEU A O 1
ATOM 671 N N . ASP A 1 94 ? -2.490 -8.363 15.564 1.00 95.62 94 ASP A N 1
ATOM 672 C CA . ASP A 1 94 ? -1.730 -9.427 14.909 1.00 95.62 94 ASP A CA 1
ATOM 673 C C . ASP A 1 94 ? -2.335 -9.878 13.580 1.00 95.62 94 ASP A C 1
ATOM 675 O O . ASP A 1 94 ? -1.628 -10.021 12.586 1.00 95.62 94 ASP A O 1
ATOM 679 N N . ARG A 1 95 ? -3.660 -10.051 13.531 1.00 93.88 95 ARG A N 1
ATOM 680 C CA . ARG A 1 95 ? -4.358 -10.482 12.314 1.00 93.88 95 ARG A CA 1
ATOM 681 C C . ARG A 1 95 ? -4.192 -9.473 11.176 1.00 93.88 95 ARG A C 1
ATOM 683 O O . ARG A 1 95 ? -3.890 -9.877 10.054 1.00 93.88 95 ARG A O 1
ATOM 690 N N . ALA A 1 96 ? -4.388 -8.189 11.472 1.00 94.31 96 ALA A N 1
ATOM 691 C CA . ALA A 1 96 ? -4.256 -7.121 10.488 1.00 94.31 96 ALA A CA 1
ATOM 692 C C . ALA A 1 96 ? -2.806 -6.946 10.041 1.00 94.31 96 ALA A C 1
ATOM 694 O O . ALA A 1 96 ? -2.529 -6.916 8.842 1.00 94.31 96 ALA A O 1
ATOM 695 N N . ALA A 1 97 ? -1.882 -6.927 11.000 1.00 96.62 97 ALA A N 1
ATOM 696 C CA . ALA A 1 97 ? -0.459 -6.810 10.740 1.00 96.62 97 ALA A CA 1
ATOM 697 C C . ALA A 1 97 ? 0.065 -7.961 9.871 1.00 96.62 97 ALA A C 1
ATOM 699 O O . ALA A 1 97 ? 0.690 -7.716 8.845 1.00 96.62 97 ALA A O 1
ATOM 700 N N . LEU A 1 98 ? -0.226 -9.217 10.221 1.00 97.00 98 LEU A N 1
ATOM 701 C CA . LEU A 1 98 ? 0.238 -10.375 9.452 1.00 97.00 98 LEU A CA 1
ATOM 702 C C . LEU A 1 98 ? -0.359 -10.409 8.042 1.00 97.00 98 LEU A C 1
ATOM 704 O O . LEU A 1 98 ? 0.364 -10.673 7.080 1.00 97.00 98 LEU A O 1
ATOM 708 N N . GLY A 1 99 ? -1.658 -10.124 7.908 1.00 94.69 99 GLY A N 1
ATOM 709 C CA . GLY A 1 99 ? -2.328 -10.089 6.609 1.00 94.69 99 GLY A CA 1
ATOM 710 C C . GLY A 1 99 ? -1.715 -9.048 5.675 1.00 94.69 99 GLY A C 1
ATOM 711 O O . GLY A 1 99 ? -1.406 -9.350 4.520 1.00 94.69 99 GLY A O 1
ATOM 712 N N . GLY A 1 100 ? -1.479 -7.837 6.179 1.00 94.75 100 GLY A N 1
ATOM 713 C CA . GLY A 1 100 ? -0.892 -6.788 5.363 1.00 94.75 100 GLY A CA 1
ATOM 714 C C . GLY A 1 100 ? 0.623 -6.914 5.170 1.00 94.75 100 GLY A C 1
ATOM 715 O O . GLY A 1 100 ? 1.094 -6.558 4.094 1.00 94.75 100 GLY A O 1
ATOM 716 N N . ILE A 1 101 ? 1.380 -7.511 6.103 1.00 97.69 101 ILE A N 1
ATOM 717 C CA . ILE A 1 101 ? 2.784 -7.908 5.873 1.00 97.69 101 ILE A CA 1
ATOM 718 C C . ILE A 1 101 ? 2.869 -8.911 4.725 1.00 97.69 101 ILE A C 1
ATOM 720 O O . ILE A 1 101 ? 3.704 -8.753 3.838 1.00 97.69 101 ILE A O 1
ATOM 724 N N . ALA A 1 102 ? 2.014 -9.937 4.719 1.00 96.44 102 ALA A N 1
ATOM 725 C CA . ALA A 1 102 ? 2.020 -10.940 3.660 1.00 96.44 102 ALA A CA 1
ATOM 726 C C . ALA A 1 102 ? 1.706 -10.308 2.296 1.00 96.44 102 ALA A C 1
ATOM 728 O O . ALA A 1 102 ? 2.426 -10.540 1.323 1.00 96.44 102 ALA A O 1
ATOM 729 N N . LEU A 1 103 ? 0.666 -9.470 2.234 1.00 94.38 103 LEU A N 1
ATOM 730 C CA . LEU A 1 103 ? 0.261 -8.800 1.001 1.00 94.38 103 LEU A CA 1
ATOM 731 C C . LEU A 1 103 ? 1.343 -7.838 0.487 1.00 94.38 103 LEU A C 1
ATOM 733 O O . LEU A 1 103 ? 1.762 -7.948 -0.668 1.00 94.38 103 LEU A O 1
ATOM 737 N N . ALA A 1 104 ? 1.823 -6.933 1.344 1.00 96.62 104 ALA A N 1
ATOM 738 C CA . ALA A 1 104 ? 2.850 -5.958 0.991 1.00 96.62 104 ALA A CA 1
ATOM 739 C C . ALA A 1 104 ? 4.189 -6.641 0.675 1.00 96.62 104 ALA A C 1
ATOM 741 O O . ALA A 1 104 ? 4.868 -6.258 -0.268 1.00 96.62 104 ALA A O 1
ATOM 742 N N . GLY A 1 105 ? 4.548 -7.719 1.375 1.00 97.69 105 GLY A N 1
ATOM 743 C CA . GLY A 1 105 ? 5.765 -8.484 1.103 1.00 97.69 105 GLY A CA 1
ATOM 744 C C . GLY A 1 105 ? 5.764 -9.122 -0.287 1.00 97.69 105 GLY A C 1
ATOM 745 O O . GLY A 1 105 ? 6.734 -8.983 -1.036 1.00 97.69 105 GLY A O 1
ATOM 746 N N . VAL A 1 106 ? 4.660 -9.772 -0.675 1.00 96.62 106 VAL A N 1
ATOM 747 C CA . VAL A 1 106 ? 4.508 -10.336 -2.029 1.00 96.62 106 VAL A CA 1
ATOM 748 C C . VAL A 1 106 ? 4.557 -9.231 -3.086 1.00 96.62 106 VAL A C 1
ATOM 750 O O . VAL A 1 106 ? 5.246 -9.384 -4.100 1.00 96.62 106 VAL A O 1
ATOM 753 N N . ALA A 1 107 ? 3.880 -8.106 -2.842 1.00 96.38 107 ALA A N 1
ATOM 754 C CA . ALA A 1 107 ? 3.902 -6.957 -3.740 1.00 96.38 107 ALA A CA 1
ATOM 755 C C . ALA A 1 107 ? 5.323 -6.385 -3.895 1.00 96.38 107 ALA A C 1
ATOM 757 O O . ALA A 1 107 ? 5.814 -6.280 -5.020 1.00 96.38 107 ALA A O 1
ATOM 758 N N . ALA A 1 108 ? 6.023 -6.116 -2.790 1.00 97.94 108 ALA A N 1
ATOM 759 C CA . ALA A 1 108 ? 7.382 -5.577 -2.773 1.00 97.94 108 ALA A CA 1
ATOM 760 C C . ALA A 1 108 ? 8.350 -6.435 -3.595 1.00 97.94 108 ALA A C 1
ATOM 762 O O . ALA A 1 108 ? 9.096 -5.918 -4.428 1.00 97.94 108 ALA A O 1
ATOM 763 N N . LEU A 1 109 ? 8.310 -7.759 -3.408 1.00 97.94 109 LEU A N 1
ATOM 764 C CA . LEU A 1 109 ? 9.147 -8.694 -4.161 1.00 97.94 109 LEU A CA 1
ATOM 765 C C . LEU A 1 109 ? 8.809 -8.692 -5.658 1.00 97.94 109 LEU A C 1
ATOM 767 O O . LEU A 1 109 ? 9.722 -8.706 -6.491 1.00 97.94 109 LEU A O 1
ATOM 771 N N . GLY A 1 110 ? 7.520 -8.642 -6.004 1.00 96.31 110 GLY A N 1
ATOM 772 C CA . GLY A 1 110 ? 7.052 -8.553 -7.387 1.00 96.31 110 GLY A CA 1
ATOM 773 C C . GLY A 1 110 ? 7.531 -7.278 -8.084 1.00 96.31 110 GLY A C 1
ATOM 774 O O . GLY A 1 110 ? 8.099 -7.340 -9.176 1.00 96.31 110 GLY A O 1
ATOM 775 N N . TRP A 1 111 ? 7.383 -6.126 -7.430 1.00 96.75 111 TRP A N 1
ATOM 776 C CA . TRP A 1 111 ? 7.859 -4.841 -7.942 1.00 96.75 111 TRP A CA 1
ATOM 777 C C . TRP A 1 111 ? 9.379 -4.781 -8.058 1.00 96.75 111 TRP A C 1
ATOM 779 O O . TRP A 1 111 ? 9.895 -4.372 -9.095 1.00 96.75 111 TRP A O 1
ATOM 789 N N . ALA A 1 112 ? 10.111 -5.266 -7.052 1.00 97.75 112 ALA A N 1
ATOM 790 C CA . ALA A 1 112 ? 11.570 -5.306 -7.088 1.00 97.75 112 ALA A CA 1
ATOM 791 C C . ALA A 1 112 ? 12.088 -6.185 -8.234 1.00 97.75 112 ALA A C 1
ATOM 793 O O . ALA A 1 112 ? 13.115 -5.883 -8.844 1.00 97.75 112 ALA A O 1
ATOM 794 N N . ARG A 1 113 ? 11.381 -7.278 -8.547 1.00 96.94 113 ARG A N 1
ATOM 795 C CA . ARG A 1 113 ? 11.686 -8.108 -9.712 1.00 96.94 113 ARG A CA 1
ATOM 796 C C . A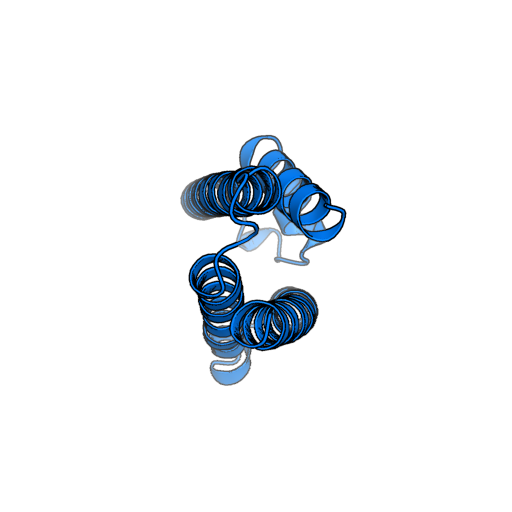RG A 1 113 ? 11.474 -7.339 -11.017 1.00 96.94 113 ARG A C 1
ATOM 798 O O . ARG A 1 113 ? 12.404 -7.298 -11.816 1.00 96.94 113 ARG A O 1
ATOM 805 N N . MET A 1 114 ? 10.316 -6.704 -11.198 1.00 94.44 114 MET A N 1
ATOM 806 C CA . MET A 1 114 ? 10.024 -5.912 -12.401 1.00 94.44 114 MET A CA 1
ATOM 807 C C . MET A 1 114 ? 11.006 -4.749 -12.581 1.00 94.44 114 MET A C 1
ATOM 809 O O . MET A 1 114 ? 11.451 -4.496 -13.694 1.00 94.44 114 MET A O 1
ATOM 813 N N . ALA A 1 115 ? 11.422 -4.092 -11.494 1.00 95.88 115 ALA A N 1
ATOM 814 C CA . ALA A 1 115 ? 12.442 -3.044 -11.534 1.00 95.88 115 ALA A CA 1
ATOM 815 C C . ALA A 1 115 ? 13.776 -3.560 -12.095 1.00 95.88 115 ALA A C 1
ATOM 817 O O . ALA A 1 115 ? 14.390 -2.916 -12.942 1.00 95.88 115 ALA A O 1
ATOM 818 N N . ARG A 1 116 ? 14.214 -4.749 -11.659 1.00 96.00 116 ARG A N 1
ATOM 819 C CA . ARG A 1 116 ? 15.443 -5.377 -12.169 1.00 96.00 116 ARG A CA 1
ATOM 820 C C . ARG A 1 116 ? 15.326 -5.814 -13.625 1.00 96.00 116 ARG A C 1
ATOM 822 O O . ARG A 1 116 ? 16.326 -5.772 -14.328 1.00 96.00 116 ARG A O 1
ATOM 829 N N . GLU A 1 117 ? 14.155 -6.279 -14.048 1.00 93.19 117 GLU A N 1
ATOM 830 C CA . GLU A 1 117 ? 13.904 -6.679 -15.437 1.00 93.19 117 GLU A CA 1
ATOM 831 C C . GLU A 1 117 ? 13.906 -5.457 -16.362 1.00 93.19 117 GLU A C 1
ATOM 833 O O . GLU A 1 117 ? 14.618 -5.463 -17.359 1.00 93.19 117 GLU A O 1
ATOM 838 N N . ALA A 1 118 ? 13.218 -4.379 -15.976 1.00 91.12 118 ALA A N 1
ATOM 839 C CA . ALA A 1 118 ? 13.201 -3.127 -16.728 1.00 91.12 118 ALA A CA 1
ATOM 840 C C . ALA A 1 118 ? 14.589 -2.473 -16.827 1.00 91.12 118 ALA A C 1
ATOM 842 O O . ALA A 1 118 ? 14.906 -1.877 -17.842 1.00 91.12 118 ALA A O 1
ATOM 843 N N . ALA A 1 119 ? 15.438 -2.587 -15.797 1.00 91.75 119 ALA A N 1
ATOM 844 C CA . ALA A 1 119 ? 16.790 -2.012 -15.816 1.00 91.75 119 ALA A CA 1
ATOM 845 C C . ALA A 1 119 ? 17.777 -2.759 -16.732 1.00 91.75 119 ALA A C 1
ATOM 847 O O . ALA A 1 119 ? 18.909 -2.313 -16.905 1.00 91.75 119 ALA A O 1
ATOM 848 N N . ARG A 1 120 ? 17.387 -3.934 -17.239 1.00 90.12 120 ARG A N 1
ATOM 849 C CA . ARG A 1 120 ? 18.201 -4.779 -18.125 1.00 90.12 120 ARG A CA 1
ATOM 850 C C . ARG A 1 120 ? 17.723 -4.759 -19.577 1.00 90.12 120 ARG A C 1
ATOM 852 O O . ARG A 1 120 ? 18.425 -5.322 -20.414 1.00 90.12 120 ARG A O 1
ATOM 859 N N . ALA A 1 121 ? 16.528 -4.227 -19.825 1.00 80.81 121 ALA A N 1
ATOM 860 C CA . ALA A 1 121 ? 15.939 -4.066 -21.150 1.00 80.81 121 ALA A CA 1
ATOM 861 C C . ALA A 1 121 ? 16.491 -2.802 -21.819 1.00 80.81 121 ALA A C 1
ATOM 863 O O . ALA A 1 121 ? 16.660 -2.849 -23.055 1.00 80.81 121 ALA A O 1
#

Sequence (121 aa):
MVAASVRGGIGVASILAPKVSSKVAGYPAEHDNPSARLLAGLFGVRELLLAWLVIDAVRSPDGPSPSVFALQAAVDAADVAVQSLPLIRREGLDRAALGGIALAGVAALGWARMAREAARA

Foldseek 3Di:
DVLLVVLLVQLVCLQPPVPVSCVVLPHDPVPPDPVSSVVSNVSSVVSNVLSVLQVVQCPDPVHHALVSLQVQLVVLVVQLVVLCVCVVVVVVSVSNSVSSNVVSVVRNVVSNVVSVVNVVD